Protein AF-A0A8J6L7Z5-F1 (afdb_monomer_lite)

Radius of gyration: 40.58 Å; chains: 1; bounding box: 88×50×139 Å

Structure (mmCIF, N/CA/C/O backbone):
data_AF-A0A8J6L7Z5-F1
#
_entry.id   AF-A0A8J6L7Z5-F1
#
loop_
_atom_site.group_PDB
_atom_site.id
_atom_site.type_symbol
_atom_site.label_atom_id
_atom_site.label_alt_id
_atom_site.label_comp_id
_atom_site.label_asym_id
_atom_site.label_entity_id
_atom_site.label_seq_id
_atom_site.pdbx_PDB_ins_code
_atom_site.Cartn_x
_atom_site.Cartn_y
_atom_site.Cartn_z
_atom_site.occupancy
_atom_site.B_iso_or_equiv
_atom_site.auth_seq_id
_atom_site.auth_comp_id
_atom_site.auth_asym_id
_atom_site.auth_atom_id
_atom_site.pdbx_PDB_model_num
ATOM 1 N N . MET A 1 1 ? 68.765 -6.986 -36.026 1.00 48.28 1 MET A N 1
ATOM 2 C CA . MET A 1 1 ? 68.372 -7.871 -34.904 1.00 48.28 1 MET A CA 1
ATOM 3 C C . MET A 1 1 ? 67.004 -7.428 -34.403 1.00 48.28 1 MET A C 1
ATOM 5 O O . MET A 1 1 ? 66.709 -6.251 -34.562 1.00 48.28 1 MET A O 1
ATOM 9 N N . SER A 1 2 ? 66.221 -8.367 -33.848 1.00 52.41 2 SER A N 1
ATOM 10 C CA . SER A 1 2 ? 64.792 -8.315 -33.443 1.00 52.41 2 SER A CA 1
ATOM 11 C C . SER A 1 2 ? 63.803 -8.173 -34.612 1.00 52.41 2 SER A C 1
ATOM 13 O O . SER A 1 2 ? 63.861 -7.193 -35.335 1.00 52.41 2 SER A O 1
ATOM 15 N N . GLY A 1 3 ? 62.889 -9.096 -34.910 1.00 48.47 3 GLY A N 1
ATOM 16 C CA . GLY A 1 3 ? 62.444 -10.338 -34.271 1.00 48.47 3 GLY A CA 1
ATOM 17 C C . GLY A 1 3 ? 60.972 -10.516 -34.667 1.00 48.47 3 GLY A C 1
ATOM 18 O O . GLY A 1 3 ? 60.145 -9.711 -34.252 1.00 48.47 3 GLY A O 1
ATOM 19 N N . ALA A 1 4 ? 60.679 -11.481 -35.538 1.00 51.56 4 ALA A N 1
ATOM 20 C CA . ALA A 1 4 ? 59.345 -11.780 -36.056 1.00 51.56 4 ALA A CA 1
ATOM 21 C C . ALA A 1 4 ? 58.648 -12.846 -35.187 1.00 51.56 4 ALA A C 1
ATOM 23 O O . ALA A 1 4 ? 59.316 -13.774 -34.739 1.00 51.56 4 ALA A O 1
ATOM 24 N N . ASP A 1 5 ? 57.347 -12.669 -34.914 1.00 51.84 5 ASP A N 1
ATOM 25 C CA . ASP A 1 5 ? 56.247 -13.597 -35.265 1.00 51.84 5 ASP A CA 1
ATOM 26 C C . ASP A 1 5 ? 55.050 -13.562 -34.281 1.00 51.84 5 ASP A C 1
ATOM 28 O O . ASP A 1 5 ? 55.227 -13.677 -33.066 1.00 51.84 5 ASP A O 1
ATOM 32 N N . PRO A 1 6 ? 53.805 -13.467 -34.797 1.00 65.12 6 PRO A N 1
ATOM 33 C CA . PRO A 1 6 ? 52.566 -13.736 -34.076 1.00 65.12 6 PRO A CA 1
ATOM 34 C C . PRO A 1 6 ? 52.040 -15.156 -34.379 1.00 65.12 6 PRO A C 1
ATOM 36 O O . PRO A 1 6 ? 51.672 -15.466 -35.509 1.00 65.12 6 PRO A O 1
ATOM 39 N N . SER A 1 7 ? 51.933 -16.008 -33.358 1.00 47.53 7 SER A N 1
ATOM 40 C CA . SER A 1 7 ? 51.221 -17.301 -33.403 1.00 47.53 7 SER A CA 1
ATOM 41 C C . SER A 1 7 ? 50.220 -17.334 -32.238 1.00 47.53 7 SER A C 1
ATOM 43 O O . SER A 1 7 ? 50.576 -17.131 -31.085 1.00 47.53 7 SER A O 1
ATOM 45 N N . SER A 1 8 ? 48.912 -17.239 -32.486 1.00 48.38 8 SER A N 1
ATOM 46 C CA . SER A 1 8 ? 47.988 -18.308 -32.897 1.00 48.38 8 SER A CA 1
ATOM 47 C C . SER A 1 8 ? 47.818 -19.421 -31.853 1.00 48.38 8 SER A C 1
ATOM 49 O O . SER A 1 8 ? 48.504 -20.436 -31.884 1.00 48.38 8 SER A O 1
ATOM 51 N N . ALA A 1 9 ? 46.814 -19.270 -30.991 1.00 44.72 9 ALA A N 1
ATOM 52 C CA . ALA A 1 9 ? 46.107 -20.397 -30.383 1.00 44.72 9 ALA A CA 1
ATOM 53 C C . ALA A 1 9 ? 44.650 -19.987 -30.121 1.00 44.72 9 ALA A C 1
ATOM 55 O O . ALA A 1 9 ? 44.191 -19.862 -28.990 1.00 44.72 9 ALA A O 1
ATOM 56 N N . PHE A 1 10 ? 43.934 -19.719 -31.213 1.00 51.16 10 PHE A N 1
ATOM 57 C CA . PHE A 1 10 ? 42.478 -19.728 -31.238 1.00 51.16 10 PHE A CA 1
ATOM 58 C C . PHE A 1 10 ? 42.072 -21.153 -31.628 1.00 51.16 10 PHE A C 1
ATOM 60 O O . PHE A 1 10 ? 42.037 -21.494 -32.807 1.00 51.16 10 PHE A O 1
ATOM 67 N N . ALA A 1 11 ? 41.846 -22.004 -30.631 1.00 45.09 11 ALA A N 1
ATOM 68 C CA . ALA A 1 11 ? 41.258 -23.324 -30.810 1.00 45.09 11 ALA A CA 1
ATOM 69 C C . ALA A 1 11 ? 40.048 -23.410 -29.880 1.00 45.09 11 ALA A C 1
ATOM 71 O O . ALA A 1 11 ? 40.169 -23.295 -28.661 1.00 45.09 11 ALA A O 1
ATOM 72 N N . GLY A 1 12 ? 38.868 -23.512 -30.485 1.00 45.66 12 GLY A N 1
ATOM 73 C CA . GLY A 1 12 ? 37.610 -23.632 -29.772 1.00 45.66 12 GLY A CA 1
ATOM 74 C C . GLY A 1 12 ? 37.496 -24.952 -29.017 1.00 45.66 12 GLY A C 1
ATOM 75 O O . GLY A 1 12 ? 38.035 -25.975 -29.428 1.00 45.66 12 GLY A O 1
ATOM 76 N N . SER A 1 13 ? 36.711 -24.926 -27.946 1.00 32.97 13 SER A N 1
ATOM 77 C CA . SER A 1 13 ? 36.017 -26.107 -27.451 1.00 32.97 13 SER A CA 1
ATOM 78 C C . SER A 1 13 ? 34.596 -25.683 -27.113 1.00 32.97 13 SER A C 1
ATOM 80 O O . SER A 1 13 ? 34.351 -24.923 -26.175 1.00 32.97 13 SER A O 1
ATOM 82 N N . VAL A 1 14 ? 33.673 -26.089 -27.979 1.00 47.62 14 VAL A N 1
ATOM 83 C CA . VAL A 1 14 ? 32.234 -25.915 -27.825 1.00 47.62 14 VAL A CA 1
ATOM 84 C C . VAL A 1 14 ? 31.679 -27.305 -27.583 1.00 47.62 14 VAL A C 1
ATOM 86 O O . VAL A 1 14 ? 31.285 -27.948 -28.541 1.00 47.62 14 VAL A O 1
ATOM 89 N N . GLU A 1 15 ? 31.629 -27.774 -26.338 1.00 47.28 15 GLU A N 1
ATOM 90 C CA . GLU A 1 15 ? 30.785 -28.920 -25.981 1.00 47.28 15 GLU A CA 1
ATOM 91 C C . GLU A 1 15 ? 30.086 -28.690 -24.638 1.00 47.28 15 GLU A C 1
ATOM 93 O O . GLU A 1 15 ? 30.643 -28.811 -23.553 1.00 47.28 15 GLU A O 1
ATOM 98 N N . ASN A 1 16 ? 28.831 -28.263 -24.759 1.00 49.31 16 ASN A N 1
ATOM 99 C CA . ASN A 1 16 ? 27.664 -28.794 -24.058 1.00 49.31 16 ASN A CA 1
ATOM 100 C C . ASN A 1 16 ? 27.947 -29.771 -22.896 1.00 49.31 16 ASN A C 1
ATOM 102 O O . ASN A 1 16 ? 27.908 -30.984 -23.068 1.00 49.31 16 ASN A O 1
ATOM 106 N N . GLY A 1 17 ? 28.080 -29.225 -21.688 1.00 45.09 17 GLY A N 1
ATOM 107 C CA . GLY A 1 17 ? 27.948 -29.949 -20.422 1.00 45.09 17 GLY A CA 1
ATOM 108 C C . GLY A 1 17 ? 26.699 -29.498 -19.669 1.00 45.09 17 GLY A C 1
ATOM 109 O O . GLY A 1 17 ? 26.775 -28.832 -18.643 1.00 45.09 17 GLY A O 1
ATOM 110 N N . THR A 1 18 ? 25.520 -29.802 -20.208 1.00 52.56 18 THR A N 1
ATOM 111 C CA . THR A 1 18 ? 24.264 -29.766 -19.455 1.00 52.56 18 THR A CA 1
ATOM 112 C C . THR A 1 18 ? 24.227 -30.959 -18.507 1.00 52.56 18 THR A C 1
ATOM 114 O O . THR A 1 18 ? 23.989 -32.060 -18.988 1.00 52.56 18 THR A O 1
ATOM 117 N N . PHE A 1 19 ? 24.404 -30.761 -17.201 1.00 51.56 19 PHE A N 1
ATOM 118 C CA . PHE A 1 19 ? 23.592 -31.405 -16.157 1.00 51.56 19 PHE A CA 1
ATOM 119 C C . PHE A 1 19 ? 24.074 -30.996 -14.757 1.00 51.56 19 PHE A C 1
ATOM 121 O O . PHE A 1 19 ? 25.227 -31.197 -14.409 1.00 51.56 19 PHE A O 1
ATOM 128 N N . LEU A 1 20 ? 23.128 -30.491 -13.959 1.00 50.97 20 LEU A N 1
ATOM 129 C CA . LEU A 1 20 ? 23.100 -30.566 -12.495 1.00 50.97 20 LEU A CA 1
ATOM 130 C C . LEU A 1 20 ? 24.305 -30.001 -11.726 1.00 50.97 20 LEU A C 1
ATOM 132 O O . LEU A 1 20 ? 25.095 -30.757 -11.175 1.00 50.97 20 LEU A O 1
ATOM 136 N N . GLU A 1 21 ? 24.320 -28.689 -11.489 1.00 47.41 21 GLU A N 1
ATOM 137 C CA . GLU A 1 21 ? 24.866 -28.216 -10.217 1.00 47.41 21 GLU A CA 1
ATOM 138 C C . GLU A 1 21 ? 24.035 -27.058 -9.668 1.00 47.41 21 GLU A C 1
ATOM 140 O O . GLU A 1 21 ? 23.678 -26.103 -10.362 1.00 47.41 21 GLU A O 1
ATOM 145 N N . LEU A 1 22 ? 23.588 -27.257 -8.434 1.00 50.41 22 LEU A N 1
ATOM 146 C CA . LEU A 1 22 ? 22.565 -26.490 -7.751 1.00 50.41 22 LEU A CA 1
ATOM 147 C C . LEU A 1 22 ? 22.986 -25.032 -7.589 1.00 50.41 22 LEU A C 1
ATOM 149 O O . LEU A 1 22 ? 24.073 -24.751 -7.112 1.00 50.41 22 LEU A O 1
ATOM 153 N N . PHE A 1 23 ? 22.084 -24.108 -7.916 1.00 45.81 23 PHE A N 1
ATOM 154 C CA . PHE A 1 23 ? 22.237 -22.681 -7.654 1.00 45.81 23 PHE A CA 1
ATOM 155 C C . PHE A 1 23 ? 22.546 -22.393 -6.170 1.00 45.81 23 PHE A C 1
ATOM 157 O O . PHE A 1 23 ? 21.626 -22.500 -5.352 1.00 45.81 23 PHE A O 1
ATOM 164 N N . PRO A 1 24 ? 23.728 -21.858 -5.804 1.00 42.84 24 PRO A N 1
ATOM 165 C CA . PRO A 1 24 ? 23.834 -20.998 -4.645 1.00 42.84 24 PRO A CA 1
ATOM 166 C C . PRO A 1 24 ? 23.591 -19.581 -5.163 1.00 42.84 24 PRO A C 1
ATOM 168 O O . PRO A 1 24 ? 24.492 -18.911 -5.668 1.00 42.84 24 PRO A O 1
ATOM 171 N N . THR A 1 25 ? 22.346 -19.108 -5.097 1.00 44.16 25 THR A N 1
ATOM 172 C CA . THR A 1 25 ? 22.090 -17.677 -5.319 1.00 44.16 25 THR A CA 1
ATOM 173 C C . THR A 1 25 ? 22.511 -16.932 -4.055 1.00 44.16 25 THR A C 1
ATOM 175 O O . THR A 1 25 ? 21.675 -16.457 -3.291 1.00 44.16 25 THR A O 1
ATOM 178 N N . SER A 1 26 ? 23.818 -16.884 -3.805 1.00 45.50 26 SER A N 1
ATOM 179 C CA . SER A 1 26 ? 24.403 -16.023 -2.791 1.00 45.50 26 SER A CA 1
ATOM 180 C C . SER A 1 26 ? 24.260 -14.588 -3.276 1.00 45.50 26 SER A C 1
ATOM 182 O O . SER A 1 26 ? 24.787 -14.200 -4.321 1.00 45.50 26 SER A O 1
ATOM 184 N N . LEU A 1 27 ? 23.484 -13.821 -2.516 1.00 47.09 27 LEU A N 1
ATOM 185 C CA . LEU A 1 27 ? 23.453 -12.368 -2.539 1.00 47.09 27 LEU A CA 1
ATOM 186 C C . LEU A 1 27 ? 24.898 -11.844 -2.498 1.00 47.09 27 LEU A C 1
ATOM 188 O O . LEU A 1 27 ? 25.524 -11.800 -1.444 1.00 47.09 27 LEU A O 1
ATOM 192 N N . SER A 1 28 ? 25.430 -11.448 -3.650 1.00 39.88 28 SER A N 1
ATOM 193 C CA . SER A 1 28 ? 26.693 -10.723 -3.725 1.00 39.88 28 SER A CA 1
ATOM 194 C C . SER A 1 28 ? 26.400 -9.247 -3.461 1.00 39.88 28 SER A C 1
ATOM 196 O O . SER A 1 28 ? 26.175 -8.458 -4.378 1.00 39.88 28 SER A O 1
ATOM 198 N N . THR A 1 29 ? 26.311 -8.883 -2.181 1.00 47.50 29 THR A N 1
ATOM 199 C CA . THR A 1 29 ? 26.506 -7.499 -1.744 1.00 47.50 29 THR A CA 1
ATOM 200 C C . THR A 1 29 ? 28.006 -7.311 -1.566 1.00 47.50 29 THR A C 1
ATOM 202 O O . THR A 1 29 ? 28.527 -7.439 -0.460 1.00 47.50 29 THR A O 1
ATOM 205 N N . SER A 1 30 ? 28.727 -7.055 -2.659 1.00 45.56 30 SER A N 1
ATOM 206 C CA . SER A 1 30 ? 30.092 -6.538 -2.566 1.00 45.56 30 SER A CA 1
ATOM 207 C C . SER A 1 30 ? 30.003 -5.091 -2.080 1.00 45.56 30 SER A C 1
ATOM 209 O O . SER A 1 30 ? 29.948 -4.143 -2.864 1.00 45.56 30 SER A O 1
ATOM 211 N N . VAL A 1 31 ? 29.873 -4.944 -0.767 1.00 55.69 31 VAL A N 1
ATOM 212 C CA . VAL A 1 31 ? 30.066 -3.685 -0.067 1.00 55.69 31 VAL A CA 1
ATOM 213 C C . VAL A 1 31 ? 31.561 -3.561 0.178 1.00 55.69 31 VAL A C 1
ATOM 215 O O . VAL A 1 31 ? 32.156 -4.364 0.892 1.00 55.69 31 VAL A O 1
ATOM 218 N N . ASP A 1 32 ? 32.155 -2.568 -0.470 1.00 48.53 32 ASP A N 1
ATOM 219 C CA . ASP A 1 32 ? 33.498 -2.090 -0.182 1.00 48.53 32 ASP A CA 1
ATOM 220 C C . ASP A 1 32 ? 33.598 -1.730 1.324 1.00 48.53 32 ASP A C 1
ATOM 222 O O . ASP A 1 32 ? 32.754 -0.970 1.829 1.00 48.53 32 ASP A O 1
ATOM 226 N N . PRO A 1 33 ? 34.567 -2.289 2.080 1.00 54.38 33 PRO A N 1
ATOM 227 C CA . PRO A 1 33 ? 34.645 -2.147 3.537 1.00 54.38 33 PRO A CA 1
ATOM 228 C C . PRO A 1 33 ? 34.957 -0.722 4.022 1.00 54.38 33 PRO A C 1
ATOM 230 O O . PRO A 1 33 ? 34.909 -0.474 5.226 1.00 54.38 33 PRO A O 1
ATOM 233 N N . SER A 1 34 ? 35.168 0.246 3.123 1.00 53.12 34 SER A N 1
ATOM 234 C CA . SER A 1 34 ? 35.225 1.672 3.477 1.00 53.12 34 SER A CA 1
ATOM 235 C C . SER A 1 34 ? 33.883 2.224 4.001 1.00 53.12 34 SER A C 1
ATOM 237 O O . SER A 1 34 ? 33.856 3.253 4.675 1.00 53.12 34 SER A O 1
ATOM 239 N N . SER A 1 35 ? 32.767 1.516 3.769 1.00 55.50 35 SER A N 1
ATOM 240 C CA . SER A 1 35 ? 31.414 1.910 4.206 1.00 55.50 35 SER A CA 1
ATOM 241 C C . SER A 1 35 ? 30.905 1.216 5.485 1.00 55.50 35 SER A C 1
ATOM 243 O O . SER A 1 35 ? 29.827 1.554 5.981 1.00 55.50 35 SER A O 1
ATOM 245 N N . GLY A 1 36 ? 31.689 0.296 6.066 1.00 59.25 36 GLY A N 1
ATOM 246 C CA . GLY A 1 36 ? 31.301 -0.484 7.253 1.00 59.25 36 GLY A CA 1
ATOM 247 C C . GLY A 1 36 ? 31.143 0.345 8.536 1.00 59.25 36 GLY A C 1
ATOM 248 O O . GLY A 1 36 ? 30.345 0.013 9.413 1.00 59.25 36 GLY A O 1
ATOM 249 N N . HIS A 1 37 ? 31.848 1.475 8.641 1.00 62.41 37 HIS A N 1
ATOM 250 C CA . HIS A 1 37 ? 31.720 2.366 9.796 1.00 62.41 37 HIS A CA 1
ATOM 251 C C . HIS A 1 37 ? 30.356 3.064 9.853 1.00 62.41 37 HIS A C 1
ATOM 253 O O . HIS A 1 37 ? 29.775 3.178 10.930 1.00 62.41 37 HIS A O 1
ATOM 259 N N . LEU A 1 38 ? 29.802 3.475 8.709 1.00 70.12 38 LEU A N 1
ATOM 260 C CA . LEU A 1 38 ? 28.503 4.155 8.665 1.00 70.12 38 LEU A CA 1
ATOM 261 C C . LEU A 1 38 ? 27.338 3.184 8.896 1.00 70.12 38 LEU A C 1
ATOM 263 O O . LEU A 1 38 ? 26.359 3.550 9.546 1.00 70.12 38 LEU A O 1
ATOM 267 N N . SER A 1 39 ? 27.454 1.934 8.434 1.00 74.19 39 SER A N 1
ATOM 268 C CA . SER A 1 39 ? 26.462 0.897 8.741 1.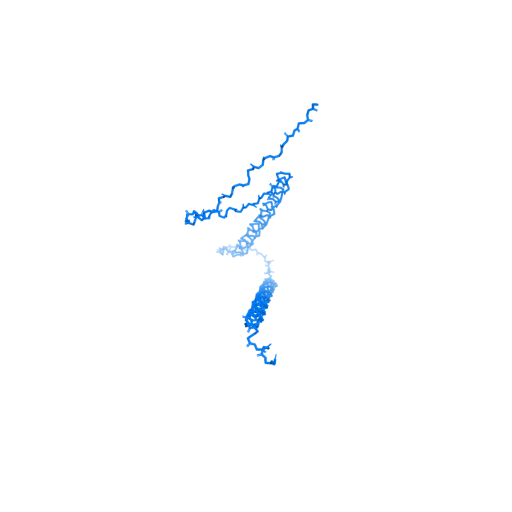00 74.19 39 SER A CA 1
ATOM 269 C C . SER A 1 39 ? 26.427 0.566 10.230 1.00 74.19 39 SER A C 1
ATOM 271 O O . SER A 1 39 ? 25.344 0.425 10.790 1.00 74.19 39 SER A O 1
ATOM 273 N N . ASN A 1 40 ? 27.585 0.518 10.893 1.00 82.88 40 ASN A N 1
ATOM 274 C CA . ASN A 1 40 ? 27.647 0.285 12.335 1.00 82.88 40 ASN A CA 1
ATOM 275 C C . ASN A 1 40 ? 26.985 1.429 13.111 1.00 82.88 40 ASN A C 1
ATOM 277 O O . ASN A 1 40 ? 26.188 1.173 14.008 1.00 82.88 40 ASN A O 1
ATOM 281 N N . VAL A 1 41 ? 27.226 2.685 12.718 1.00 90.62 41 VAL A N 1
ATOM 282 C CA . VAL A 1 41 ? 26.551 3.851 13.316 1.00 90.62 41 VAL A CA 1
ATOM 283 C C . VAL A 1 41 ? 25.034 3.759 13.152 1.00 90.62 41 VAL A C 1
ATOM 285 O O . VAL A 1 41 ? 24.310 3.954 14.124 1.00 90.62 41 VAL A O 1
ATOM 288 N N . TYR A 1 42 ? 24.537 3.407 11.962 1.00 91.81 42 TYR A N 1
ATOM 289 C CA . TYR A 1 42 ? 23.096 3.249 11.748 1.00 91.81 42 TYR A CA 1
ATOM 290 C C . TYR A 1 42 ? 22.501 2.136 12.620 1.00 91.81 42 TYR A C 1
ATOM 292 O O . TYR A 1 42 ? 21.426 2.310 13.189 1.00 91.81 42 TYR A O 1
ATOM 300 N N . ILE A 1 43 ? 23.223 1.024 12.787 1.00 91.38 43 ILE A N 1
ATOM 301 C CA . ILE A 1 43 ? 22.818 -0.063 13.681 1.00 91.38 43 ILE A CA 1
ATOM 302 C C . ILE A 1 43 ? 22.739 0.441 15.129 1.00 91.38 43 ILE A C 1
ATOM 304 O O . ILE A 1 43 ? 21.697 0.272 15.756 1.00 91.38 43 ILE A O 1
ATOM 308 N N . TYR A 1 44 ? 23.756 1.138 15.645 1.00 95.31 44 TYR A N 1
ATOM 309 C CA . TYR A 1 44 ? 23.721 1.681 17.010 1.00 95.31 44 TYR A CA 1
ATOM 310 C C . TYR A 1 44 ? 22.595 2.693 17.222 1.00 95.31 44 TYR A C 1
ATOM 312 O O . TYR A 1 44 ? 21.896 2.616 18.228 1.00 95.31 44 TYR A O 1
ATOM 320 N N . VAL A 1 45 ? 22.377 3.603 16.269 1.00 95.00 45 VAL A N 1
ATOM 321 C CA . VAL A 1 45 ? 21.278 4.577 16.334 1.00 95.00 45 VAL A CA 1
ATOM 322 C C . VAL A 1 45 ? 19.928 3.862 16.303 1.00 95.00 45 VAL A C 1
ATOM 324 O O . VAL A 1 45 ? 19.048 4.195 17.090 1.00 95.00 45 VAL A O 1
ATOM 327 N N . SER A 1 46 ? 19.768 2.844 15.453 1.00 94.75 46 SER A N 1
ATOM 328 C CA . SER A 1 46 ? 18.529 2.062 15.388 1.00 94.75 46 SER A CA 1
ATOM 329 C C . SER A 1 46 ? 18.250 1.307 16.691 1.00 94.75 46 SER A C 1
ATOM 331 O O . SER A 1 46 ? 17.128 1.352 17.191 1.00 94.75 46 SER A O 1
ATOM 333 N N . ILE A 1 47 ? 19.277 0.696 17.292 1.00 96.62 47 ILE A N 1
ATOM 334 C CA . ILE A 1 47 ? 19.174 0.016 18.586 1.00 96.62 47 ILE A CA 1
ATOM 335 C C . ILE A 1 47 ? 18.822 1.033 19.670 1.00 96.62 47 ILE A C 1
ATOM 337 O O . ILE A 1 47 ? 17.865 0.821 20.406 1.00 96.62 47 ILE A O 1
ATOM 341 N N . PHE A 1 48 ? 19.532 2.159 19.736 1.00 97.44 48 PHE A N 1
ATOM 342 C CA . PHE A 1 48 ? 19.284 3.205 20.724 1.00 97.44 48 PHE A CA 1
ATOM 343 C C . PHE A 1 48 ? 17.855 3.752 20.640 1.00 97.44 48 PHE A C 1
ATOM 345 O O . PHE A 1 48 ? 17.172 3.822 21.655 1.00 97.44 48 PHE A O 1
ATOM 352 N N . LEU A 1 49 ? 17.372 4.069 19.435 1.00 96.00 49 LEU A N 1
ATOM 353 C CA . LEU A 1 49 ? 15.998 4.529 19.218 1.00 96.00 49 LEU A CA 1
ATOM 354 C C . LEU A 1 49 ? 14.971 3.466 19.623 1.00 96.00 49 LEU A C 1
ATOM 356 O O . LEU A 1 49 ? 13.978 3.795 20.265 1.00 96.00 49 LEU A O 1
ATOM 360 N N . SER A 1 50 ? 15.218 2.193 19.294 1.00 97.19 50 SER A N 1
ATOM 361 C CA . SER A 1 50 ? 14.325 1.096 19.685 1.00 97.19 50 SER A CA 1
ATOM 362 C C . SER A 1 50 ? 14.291 0.874 21.199 1.00 97.19 50 SER A C 1
ATOM 364 O O . SER A 1 50 ? 13.218 0.685 21.765 1.00 97.19 50 SER A O 1
ATOM 366 N N . LEU A 1 51 ? 15.445 0.965 21.869 1.00 97.19 51 LEU A N 1
ATOM 367 C CA . LEU A 1 51 ? 15.552 0.868 23.322 1.00 97.19 51 LEU A CA 1
ATOM 368 C C . LEU A 1 51 ? 14.859 2.049 23.994 1.00 97.19 51 LEU A C 1
ATOM 370 O O . LEU A 1 51 ? 14.140 1.854 24.966 1.00 97.19 51 LEU A O 1
ATOM 374 N N . LEU A 1 52 ? 15.039 3.258 23.460 1.00 97.06 52 LEU A N 1
ATOM 375 C CA . LEU A 1 52 ? 14.382 4.455 23.965 1.00 97.06 52 LEU A CA 1
ATOM 376 C C . LEU A 1 52 ? 12.858 4.333 23.855 1.00 97.06 52 LEU A C 1
ATOM 378 O O . LEU A 1 52 ? 12.162 4.558 24.839 1.00 97.06 52 LEU A O 1
ATOM 382 N N . ALA A 1 53 ? 12.344 3.911 22.697 1.00 96.50 53 ALA A N 1
ATOM 383 C CA . ALA A 1 53 ? 10.916 3.668 22.509 1.00 96.50 53 ALA A CA 1
ATOM 384 C C . ALA A 1 53 ? 10.386 2.587 23.468 1.00 96.50 53 ALA A C 1
ATOM 386 O O . ALA A 1 53 ? 9.338 2.768 24.083 1.00 96.50 53 ALA A O 1
ATOM 387 N N . PHE A 1 54 ? 11.129 1.493 23.653 1.00 97.00 54 PHE A N 1
ATOM 388 C CA . PHE A 1 54 ? 10.759 0.427 24.584 1.00 97.00 54 PHE A CA 1
ATOM 389 C C . PHE A 1 54 ? 10.749 0.898 26.046 1.00 97.00 54 PHE A C 1
ATOM 391 O O . PHE A 1 54 ? 9.832 0.564 26.791 1.00 97.00 54 PHE A O 1
ATOM 398 N N . LEU A 1 55 ? 11.727 1.709 26.457 1.00 96.06 55 LEU A N 1
ATOM 399 C CA . LEU A 1 55 ? 11.768 2.306 27.793 1.00 96.06 55 LEU A CA 1
ATOM 400 C C . LEU A 1 55 ? 10.595 3.259 28.027 1.00 96.06 55 LEU A C 1
ATOM 402 O O . LEU A 1 55 ? 9.992 3.214 29.095 1.00 96.06 55 LEU A O 1
ATOM 406 N N . LEU A 1 56 ? 10.252 4.089 27.038 1.00 95.88 56 LEU A N 1
ATOM 407 C CA . LEU A 1 56 ? 9.087 4.971 27.114 1.00 95.88 56 LEU A CA 1
ATOM 408 C C . LEU A 1 56 ? 7.788 4.166 27.228 1.00 95.88 56 LEU A C 1
ATOM 410 O O . LEU A 1 56 ? 6.959 4.479 28.075 1.00 95.88 56 LEU A O 1
ATOM 414 N N . LEU A 1 57 ? 7.639 3.089 26.453 1.00 95.94 57 LEU A N 1
ATOM 415 C CA . LEU A 1 57 ? 6.480 2.201 26.542 1.00 95.94 57 LEU A CA 1
ATOM 416 C C . LEU A 1 57 ? 6.378 1.535 27.921 1.00 95.94 57 LEU A C 1
ATOM 418 O O . LEU A 1 57 ? 5.313 1.544 28.535 1.00 95.94 57 LEU A O 1
ATOM 422 N N . LEU A 1 58 ? 7.486 0.999 28.443 1.00 95.44 58 LEU A N 1
ATOM 423 C CA . LEU A 1 58 ? 7.526 0.439 29.796 1.00 95.44 58 LEU A CA 1
ATOM 424 C C . LEU A 1 58 ? 7.176 1.483 30.859 1.00 95.44 58 LEU A C 1
ATOM 426 O O . LEU A 1 58 ? 6.479 1.158 31.818 1.00 95.44 58 LEU A O 1
ATOM 430 N N . LEU A 1 59 ? 7.638 2.724 30.690 1.00 94.94 59 LEU A N 1
ATOM 431 C CA . LEU A 1 59 ? 7.321 3.825 31.590 1.00 94.94 59 LEU A CA 1
ATOM 432 C C . LEU A 1 59 ? 5.826 4.159 31.552 1.00 94.94 59 LEU A C 1
ATOM 434 O O . LEU A 1 59 ? 5.219 4.279 32.611 1.00 94.94 59 LEU A O 1
ATOM 438 N N . ILE A 1 60 ? 5.219 4.242 30.366 1.00 93.69 60 ILE A N 1
ATOM 439 C CA . ILE A 1 60 ? 3.775 4.472 30.208 1.00 93.69 60 ILE A CA 1
ATOM 440 C C . ILE A 1 60 ? 2.983 3.349 30.881 1.00 93.69 60 ILE A C 1
ATOM 442 O O . ILE A 1 60 ? 2.109 3.633 31.692 1.00 93.69 60 ILE A O 1
ATOM 446 N N . ILE A 1 61 ? 3.332 2.083 30.637 1.00 93.31 61 ILE A N 1
ATOM 447 C CA . ILE A 1 61 ? 2.669 0.933 31.272 1.00 93.31 61 ILE A CA 1
ATOM 448 C C . ILE A 1 61 ? 2.840 0.980 32.797 1.00 93.31 61 ILE A C 1
ATOM 450 O O . ILE A 1 61 ? 1.893 0.723 33.538 1.00 93.31 61 ILE A O 1
ATOM 454 N N . ALA A 1 62 ? 4.028 1.321 33.302 1.00 93.69 62 ALA A N 1
ATOM 455 C CA . ALA A 1 62 ? 4.263 1.461 34.736 1.00 93.69 62 ALA A CA 1
ATOM 456 C C . ALA A 1 62 ? 3.417 2.589 35.344 1.00 93.69 62 ALA A C 1
ATOM 458 O O . ALA A 1 62 ? 2.830 2.394 36.406 1.00 93.69 62 ALA A O 1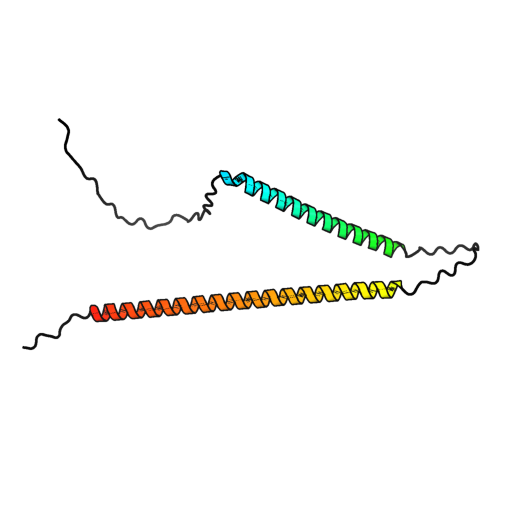
ATOM 459 N N . LEU A 1 63 ? 3.299 3.728 34.655 1.00 90.62 63 LEU A N 1
ATOM 460 C CA . LEU A 1 63 ? 2.441 4.841 35.058 1.00 90.62 63 LEU A CA 1
ATOM 461 C C . LEU A 1 63 ? 0.959 4.468 34.995 1.00 90.62 63 LEU A C 1
ATOM 463 O O . LEU A 1 63 ? 0.238 4.791 35.926 1.00 90.62 63 LEU A O 1
ATOM 467 N N . GLN A 1 64 ? 0.501 3.746 33.971 1.00 86.62 64 GLN A N 1
ATOM 468 C CA . GLN A 1 64 ? -0.872 3.237 33.881 1.00 86.62 64 GLN A CA 1
ATOM 469 C C . GLN A 1 64 ? -1.181 2.270 35.023 1.00 86.62 64 GLN A C 1
ATOM 471 O O . GLN A 1 64 ? -2.214 2.386 35.674 1.00 86.62 64 GLN A O 1
ATOM 476 N N . ARG A 1 65 ? -0.266 1.343 35.327 1.00 89.19 65 ARG A N 1
ATOM 477 C CA . ARG A 1 65 ? -0.421 0.427 36.463 1.00 89.19 65 ARG A CA 1
ATOM 478 C C . ARG A 1 65 ? -0.384 1.167 37.794 1.00 89.19 65 ARG A C 1
ATOM 480 O O . ARG A 1 65 ? -1.141 0.810 38.687 1.00 89.19 65 ARG A O 1
ATOM 487 N N . LEU A 1 66 ? 0.450 2.195 37.926 1.00 82.06 66 LEU A N 1
ATOM 488 C CA . LEU A 1 66 ? 0.516 3.023 39.126 1.00 82.06 66 LEU A CA 1
ATOM 489 C C . LEU A 1 66 ? -0.749 3.875 39.295 1.00 82.06 66 LEU A C 1
ATOM 491 O O . LEU A 1 66 ? -1.318 3.872 40.381 1.00 82.06 66 LEU A O 1
ATOM 495 N N . LYS A 1 67 ? -1.230 4.527 38.227 1.00 79.19 67 LYS A N 1
ATOM 496 C CA . LYS A 1 67 ? -2.519 5.238 38.185 1.00 79.19 67 LYS A CA 1
ATOM 497 C C . LYS A 1 67 ? -3.648 4.287 38.568 1.00 79.19 67 LYS A C 1
ATOM 499 O O . LYS A 1 67 ? -4.412 4.603 39.464 1.00 79.19 67 LYS A O 1
ATOM 504 N N . ASN A 1 68 ? -3.684 3.088 37.988 1.00 73.25 68 ASN A N 1
ATOM 505 C CA . ASN A 1 68 ? -4.680 2.070 38.311 1.00 73.25 68 ASN A CA 1
ATOM 506 C C . ASN A 1 68 ? -4.628 1.643 39.790 1.00 73.25 68 ASN A C 1
ATOM 508 O O . ASN A 1 68 ? -5.667 1.522 40.432 1.00 73.25 68 ASN A O 1
ATOM 512 N N . ILE A 1 69 ? -3.433 1.458 40.360 1.00 75.12 69 ILE A N 1
ATOM 513 C CA . ILE A 1 69 ? -3.276 1.141 41.786 1.00 75.12 69 ILE A CA 1
ATOM 514 C C . ILE A 1 69 ? -3.752 2.308 42.658 1.00 75.12 69 ILE A C 1
ATOM 516 O O . ILE A 1 69 ? -4.446 2.059 43.635 1.00 75.12 69 ILE A O 1
ATOM 520 N N . ILE A 1 70 ? -3.441 3.560 42.312 1.00 70.25 70 ILE A N 1
ATOM 521 C CA . ILE A 1 70 ? -3.880 4.735 43.081 1.00 70.25 70 ILE A CA 1
ATOM 522 C C . ILE A 1 70 ? -5.405 4.897 42.994 1.00 70.25 70 ILE A C 1
ATOM 524 O O . ILE A 1 70 ? -6.057 4.992 44.034 1.00 70.25 70 ILE A O 1
ATOM 528 N N . SER A 1 71 ? -5.981 4.829 41.791 1.00 64.81 71 SER A N 1
ATOM 529 C CA . SER A 1 71 ? -7.432 4.894 41.572 1.00 64.81 71 SER A CA 1
ATOM 530 C C . SER A 1 71 ? -8.168 3.772 42.307 1.00 64.81 71 SER A C 1
ATOM 532 O O . SER A 1 71 ? -9.150 4.032 43.000 1.00 64.81 71 SER A O 1
ATOM 534 N N . SER A 1 72 ? -7.647 2.542 42.250 1.00 54.94 72 SER A N 1
ATOM 535 C CA . SER A 1 72 ? -8.227 1.384 42.946 1.00 54.94 72 SER A CA 1
ATOM 536 C C . SER A 1 72 ? -7.997 1.415 44.460 1.00 54.94 72 SER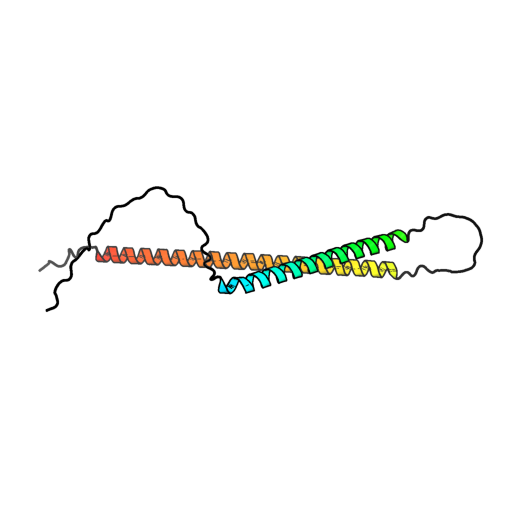 A C 1
ATOM 538 O O . SER A 1 72 ? -8.807 0.896 45.216 1.00 54.94 72 SER A O 1
ATOM 540 N N . SER A 1 73 ? -6.915 2.036 44.939 1.00 55.72 73 SER A N 1
ATOM 541 C CA . SER A 1 73 ? -6.647 2.189 46.377 1.00 55.72 73 SER A CA 1
ATOM 542 C C . SER A 1 73 ? -7.525 3.244 47.058 1.00 55.72 73 SER A C 1
ATOM 544 O O . SER A 1 73 ? -7.518 3.332 48.284 1.00 55.72 73 SER A O 1
ATOM 546 N N . SER A 1 74 ? -8.309 4.017 46.293 1.00 52.28 74 SER A N 1
ATOM 547 C CA . SER A 1 74 ? -9.297 4.953 46.845 1.00 52.28 74 SER A CA 1
ATOM 548 C C . SER A 1 74 ? -10.565 4.269 47.381 1.00 52.28 74 SER A C 1
ATOM 550 O O . SER A 1 74 ? -11.350 4.911 48.081 1.00 52.28 74 SER A O 1
ATOM 552 N N . SER A 1 75 ? -10.750 2.960 47.149 1.00 46.41 75 SER A N 1
ATOM 553 C CA . SER A 1 75 ? -11.776 2.179 47.845 1.00 46.41 75 SER A CA 1
A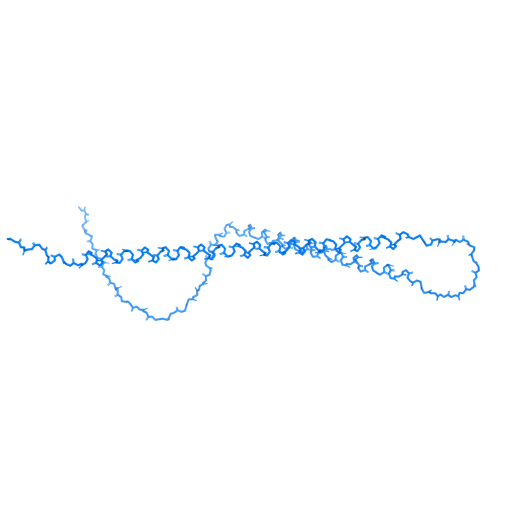TOM 554 C C . SER A 1 75 ? -11.299 1.842 49.263 1.00 46.41 75 SER A C 1
ATOM 556 O O . SER A 1 75 ? -10.704 0.793 49.519 1.00 46.41 75 SER A O 1
ATOM 558 N N . TYR A 1 76 ? -11.529 2.790 50.169 1.00 42.16 76 TYR A N 1
ATOM 559 C CA . TYR A 1 76 ? -11.406 2.663 51.620 1.00 42.16 76 TYR A CA 1
ATOM 560 C C . TYR A 1 76 ? -11.897 1.289 52.121 1.00 42.16 76 TYR A C 1
ATOM 562 O O . TYR A 1 76 ? -13.035 0.919 51.824 1.00 42.16 76 TYR A O 1
ATOM 570 N N . PRO A 1 77 ? -11.125 0.546 52.936 1.00 45.81 77 PRO A N 1
ATOM 571 C CA . PRO A 1 77 ? -11.723 -0.454 53.800 1.00 45.81 77 PRO A CA 1
ATOM 572 C C . PRO A 1 77 ? -12.482 0.284 54.906 1.00 45.81 77 PRO A C 1
ATOM 574 O O . PRO A 1 77 ? -11.910 0.956 55.764 1.00 45.81 77 PRO A O 1
ATOM 577 N N . GLU A 1 78 ? -13.798 0.177 54.836 1.00 40.09 78 GLU A N 1
ATOM 578 C CA . GLU A 1 78 ? -14.748 0.556 55.868 1.00 40.09 78 GLU A CA 1
ATOM 579 C C . GLU A 1 78 ? -14.431 -0.228 57.158 1.00 40.09 78 GLU A C 1
ATOM 581 O O . GLU A 1 78 ? -14.577 -1.449 57.215 1.00 40.09 78 GLU A O 1
ATOM 586 N N . TYR A 1 79 ? -13.959 0.463 58.200 1.00 35.62 79 TYR A N 1
ATOM 587 C CA . TYR A 1 79 ? -13.985 -0.044 59.572 1.00 35.62 79 TYR A CA 1
ATOM 588 C C . TYR A 1 79 ? -14.770 0.967 60.414 1.00 35.62 79 TYR A C 1
ATOM 590 O O . TYR A 1 79 ? -14.279 2.077 60.638 1.00 35.62 79 TYR A O 1
ATOM 598 N N . PRO A 1 80 ? -16.000 0.643 60.850 1.00 50.28 80 PRO A N 1
ATOM 599 C CA . PRO A 1 80 ? -16.789 1.541 61.667 1.00 50.28 80 PRO A CA 1
ATOM 600 C C . PRO A 1 80 ? -16.283 1.414 63.101 1.00 50.28 80 PRO A C 1
ATOM 602 O O . PRO A 1 80 ? -16.467 0.388 63.752 1.00 50.28 80 PRO A O 1
ATOM 605 N N . SER A 1 81 ? -15.627 2.451 63.606 1.00 45.19 81 SER A N 1
ATOM 606 C CA . SER A 1 81 ? -15.466 2.599 65.047 1.00 45.19 81 SER A CA 1
ATOM 607 C C . SER A 1 81 ? -15.766 4.038 65.422 1.00 45.19 81 SER A C 1
ATOM 609 O O . SER A 1 81 ? -14.977 4.944 65.166 1.00 45.19 81 SER A O 1
ATOM 611 N N . ASP A 1 82 ? -16.954 4.203 65.998 1.00 51.34 82 ASP A N 1
ATOM 612 C CA . ASP A 1 82 ? -17.432 5.365 66.738 1.00 51.34 82 ASP A CA 1
ATOM 613 C C . ASP A 1 82 ? -16.310 6.065 67.516 1.00 51.34 82 ASP A C 1
ATOM 615 O O . ASP A 1 82 ? -15.806 5.535 68.505 1.00 51.34 82 ASP A O 1
ATOM 619 N N . ALA A 1 83 ? -15.956 7.280 67.106 1.00 49.91 83 ALA A N 1
ATOM 620 C CA . ALA A 1 83 ? -15.501 8.343 68.000 1.00 49.91 83 ALA A CA 1
ATOM 621 C C . ALA A 1 83 ? -15.480 9.654 67.211 1.00 49.91 83 ALA A C 1
ATOM 623 O O . ALA A 1 83 ? -14.765 9.791 66.222 1.00 49.91 83 ALA A O 1
ATOM 624 N N . GLY A 1 84 ? -16.326 10.593 67.634 1.00 58.91 84 GLY A N 1
ATOM 625 C CA . GLY A 1 84 ? -16.698 11.772 66.867 1.00 58.91 84 GLY A CA 1
ATOM 626 C C . GLY A 1 84 ? -15.535 12.628 66.369 1.00 58.91 84 GLY A C 1
ATOM 627 O O . GLY A 1 84 ? -14.585 12.920 67.089 1.00 58.91 84 GLY A O 1
ATOM 628 N N . SER A 1 85 ? -15.681 13.114 65.141 1.00 44.59 85 SER A N 1
ATOM 629 C CA . SER A 1 85 ? -14.969 14.290 64.667 1.00 44.59 85 SER A CA 1
ATOM 630 C C . SER A 1 85 ? -15.839 15.027 63.656 1.00 44.59 85 SER A C 1
ATOM 632 O O . SER A 1 85 ? -16.287 14.496 62.645 1.00 44.59 85 SER A O 1
ATOM 634 N N . SER A 1 86 ? -16.120 16.260 64.039 1.00 53.16 86 SER A N 1
ATOM 635 C CA . SER A 1 86 ? -16.804 17.341 63.352 1.00 53.16 86 SER A CA 1
ATOM 636 C C . SER A 1 86 ? -16.498 17.484 61.858 1.00 53.16 86 SER A C 1
ATOM 638 O O . SER A 1 86 ? -15.355 17.680 61.463 1.00 53.16 86 SER A O 1
ATOM 640 N N . PHE A 1 87 ? -17.580 17.565 61.082 1.00 48.03 87 PHE A N 1
ATOM 641 C CA . PHE A 1 87 ? -17.796 18.580 60.048 1.00 48.03 87 PHE A CA 1
ATOM 642 C C . PHE A 1 87 ? -16.660 18.778 59.028 1.00 48.03 87 PHE A C 1
ATOM 644 O O . PHE A 1 87 ? -16.074 19.852 58.940 1.00 48.03 87 PHE A O 1
ATOM 651 N N . THR A 1 88 ? -16.439 17.801 58.155 1.00 43.88 88 THR A N 1
ATOM 652 C CA . THR A 1 88 ? -16.095 18.120 56.765 1.00 43.88 88 THR A CA 1
ATOM 653 C C . THR A 1 88 ? -17.054 17.379 55.854 1.00 43.88 88 THR A C 1
ATOM 655 O O . THR A 1 88 ? -16.912 16.205 55.529 1.00 43.88 88 THR A O 1
ATOM 658 N N . ASN A 1 89 ? -18.094 18.122 55.491 1.00 49.12 89 ASN A N 1
ATOM 659 C CA . ASN A 1 89 ? -18.937 17.894 54.335 1.00 49.12 89 ASN A CA 1
ATOM 660 C C . ASN A 1 89 ? -18.012 17.916 53.099 1.00 49.12 89 ASN A C 1
ATOM 662 O O . ASN A 1 89 ? -17.820 18.958 52.480 1.00 49.12 89 ASN A O 1
ATOM 666 N N . LEU A 1 90 ? -17.312 16.810 52.828 1.00 53.69 90 LEU A N 1
ATOM 667 C CA . LEU A 1 90 ? -16.538 16.638 51.604 1.00 53.69 90 LEU A CA 1
ATOM 668 C C . LEU A 1 90 ? -17.536 16.214 50.532 1.00 53.69 90 LEU A C 1
ATOM 670 O O . LEU A 1 90 ? -17.727 15.034 50.245 1.00 53.69 90 LEU A O 1
ATOM 674 N N . GLU A 1 91 ? -18.242 17.220 50.031 1.00 51.78 91 GLU A N 1
ATOM 675 C CA . GLU A 1 91 ? -18.974 17.204 48.777 1.00 51.78 91 GLU A CA 1
ATOM 676 C C . GLU A 1 91 ? -18.151 16.415 47.751 1.00 51.78 91 GLU A C 1
ATOM 678 O O . GLU A 1 91 ? -17.067 16.830 47.338 1.00 51.78 91 GLU A O 1
ATOM 683 N N . LYS A 1 92 ? -18.628 15.216 47.405 1.00 51.09 92 LYS A N 1
ATOM 684 C CA . LYS A 1 92 ? -18.125 14.454 46.268 1.00 51.09 92 LYS A CA 1
ATOM 685 C C . LYS A 1 92 ? -18.353 15.348 45.056 1.00 51.09 92 LYS A C 1
ATOM 687 O O . LYS A 1 92 ? -19.480 15.450 44.587 1.00 51.09 92 LYS A O 1
ATOM 692 N N . ALA A 1 93 ? -17.313 16.064 44.630 1.00 54.47 93 ALA A N 1
ATOM 693 C CA . ALA A 1 93 ? -17.383 16.950 43.483 1.00 54.47 93 ALA A CA 1
ATOM 694 C C . ALA A 1 93 ? -17.830 16.110 42.272 1.00 54.47 93 ALA A C 1
ATOM 696 O O . ALA A 1 93 ? -17.092 15.203 41.879 1.00 54.47 93 ALA A O 1
ATOM 697 N N . PRO A 1 94 ? -19.002 16.377 41.669 1.00 52.59 94 PRO A N 1
ATOM 698 C CA . PRO A 1 94 ? -19.511 15.615 40.525 1.00 52.59 94 PRO A CA 1
ATOM 699 C C . PRO A 1 94 ? -18.677 15.786 39.237 1.00 52.59 94 PRO A C 1
ATOM 701 O O . PRO A 1 94 ? -19.099 15.352 38.177 1.00 52.59 94 PRO A O 1
ATOM 704 N N . GLY A 1 95 ? -17.488 16.393 39.304 1.00 54.84 95 GLY A N 1
ATOM 705 C CA . GLY A 1 95 ? -16.646 16.679 38.141 1.00 54.84 95 GLY A CA 1
ATOM 706 C C . GLY A 1 95 ? -15.674 15.571 37.726 1.00 54.84 95 GLY A C 1
ATOM 707 O O . GLY A 1 95 ? -15.012 15.735 36.714 1.00 54.84 95 GLY A O 1
ATOM 708 N N . THR A 1 96 ? -15.547 14.469 38.476 1.00 57.41 96 THR A N 1
ATOM 709 C CA . THR A 1 96 ? -14.556 13.411 38.160 1.00 57.41 96 THR A CA 1
ATOM 710 C C . THR A 1 96 ? -15.075 12.334 37.206 1.00 57.41 96 THR A C 1
ATOM 712 O O . THR A 1 96 ? -14.283 11.767 36.463 1.00 57.41 96 THR A O 1
ATOM 715 N N . GLU A 1 97 ? -16.384 12.071 37.174 1.00 66.81 97 GLU A N 1
ATOM 716 C CA . GLU A 1 97 ? -16.966 11.066 36.267 1.00 66.81 97 GLU A CA 1
ATOM 717 C C . GLU A 1 97 ? -17.135 11.612 34.834 1.00 66.81 97 GLU A C 1
ATOM 719 O O . GLU A 1 97 ? -16.865 10.893 33.876 1.00 66.81 97 GLU A O 1
ATOM 724 N N . GLU A 1 98 ? -17.476 12.900 34.672 1.00 70.50 98 GLU A N 1
ATOM 725 C CA . GLU A 1 98 ? -17.554 13.548 33.348 1.00 70.50 98 GLU A CA 1
ATOM 726 C C . GLU A 1 98 ? -16.185 13.659 32.658 1.00 70.50 98 GLU A C 1
ATOM 728 O O . GLU A 1 98 ? -16.098 13.538 31.436 1.00 70.50 98 GLU A O 1
ATOM 733 N N . GLU A 1 99 ? -15.108 13.888 33.419 1.00 73.69 99 GLU A N 1
ATOM 734 C CA . GLU A 1 99 ? -13.758 13.996 32.852 1.00 73.69 99 GLU A CA 1
ATOM 735 C C . GLU A 1 99 ? -13.265 12.639 32.327 1.00 73.69 99 GLU A C 1
ATOM 737 O O . GLU A 1 99 ? -12.694 12.571 31.240 1.00 73.69 99 GLU A O 1
ATOM 742 N N . GLU A 1 100 ? -13.563 11.549 33.043 1.00 73.69 100 GLU A N 1
ATOM 743 C CA . GLU A 1 100 ? -13.189 10.188 32.640 1.00 73.69 100 GLU A CA 1
ATOM 744 C C . GLU A 1 100 ? -14.011 9.686 31.437 1.00 73.69 100 GLU A C 1
ATOM 746 O O . GLU A 1 100 ? -13.486 8.984 30.572 1.00 73.69 100 GLU A O 1
ATOM 751 N N . GLU A 1 101 ? -15.296 10.053 31.344 1.00 76.25 101 GLU A N 1
ATOM 752 C CA . GLU A 1 101 ? -16.130 9.738 30.175 1.00 76.25 101 GLU A CA 1
ATOM 753 C C . GLU A 1 101 ? -15.664 10.506 28.932 1.00 76.25 101 GLU A C 1
ATOM 755 O O . GLU A 1 101 ? -15.633 9.956 27.829 1.00 76.25 101 GLU A O 1
ATOM 760 N N . LYS A 1 102 ? -15.235 11.761 29.108 1.00 79.94 102 LYS A N 1
ATOM 761 C CA . LYS A 1 102 ? -14.676 12.561 28.020 1.00 79.94 102 LYS A CA 1
ATOM 762 C C . LYS A 1 102 ? -13.336 12.007 27.526 1.00 79.94 102 LYS A C 1
ATOM 764 O O . LYS A 1 102 ? -13.151 11.926 26.317 1.00 79.94 102 LYS A O 1
ATOM 769 N N . GLU A 1 103 ? -12.445 11.593 28.429 1.00 75.38 103 GLU A N 1
ATOM 770 C CA . GLU A 1 103 ? -11.144 11.005 28.066 1.00 75.38 103 GLU A CA 1
ATOM 771 C C . GLU A 1 103 ? -11.334 9.683 27.297 1.00 75.38 103 GLU A C 1
ATOM 773 O O . GLU A 1 103 ? -10.718 9.489 26.253 1.00 75.38 103 GLU A O 1
ATOM 778 N N . LYS A 1 104 ? -12.274 8.822 27.726 1.00 84.44 104 LYS A N 1
ATOM 779 C CA . LYS A 1 104 ? -12.623 7.587 26.991 1.00 84.44 104 LYS A CA 1
ATOM 780 C C . LYS A 1 104 ? -13.199 7.860 25.607 1.00 84.44 104 LYS A C 1
ATOM 782 O O . LYS A 1 104 ? -12.898 7.130 24.672 1.00 84.44 104 LYS A O 1
ATOM 787 N N . LYS A 1 105 ? -14.028 8.896 25.475 1.00 88.62 105 LYS A N 1
ATOM 788 C CA . LYS A 1 105 ? -14.610 9.270 24.185 1.00 88.62 105 LYS A CA 1
ATOM 789 C C . LYS A 1 105 ? -13.560 9.825 23.220 1.00 88.62 105 LYS A C 1
ATOM 791 O O . LYS A 1 105 ? -13.635 9.531 22.034 1.00 88.62 105 LYS A O 1
ATOM 796 N N . GLU A 1 106 ? -12.602 10.610 23.716 1.00 85.44 106 GLU A N 1
ATOM 797 C CA . GLU A 1 106 ? -11.474 11.091 22.905 1.00 85.44 106 GLU A CA 1
ATOM 798 C C . GLU A 1 106 ? -10.568 9.925 22.463 1.00 85.44 106 GLU A C 1
ATOM 800 O O . GLU A 1 106 ? -10.159 9.893 21.307 1.00 85.44 106 GLU A O 1
ATOM 805 N N . GLU A 1 107 ? -10.322 8.934 23.331 1.00 84.88 107 GLU A N 1
ATOM 806 C CA . GLU A 1 107 ? -9.546 7.729 22.984 1.00 84.88 107 GLU A CA 1
ATOM 807 C C . GLU A 1 107 ? -10.262 6.856 21.932 1.00 84.88 107 GLU A C 1
ATOM 809 O O . GLU A 1 107 ? -9.627 6.385 20.991 1.00 84.88 107 GLU A O 1
ATOM 814 N N . GLU A 1 108 ? -11.587 6.689 22.037 1.00 88.19 108 GLU A N 1
ATOM 815 C CA . GLU A 1 108 ? -12.393 5.947 21.050 1.00 88.19 108 GLU A CA 1
ATOM 816 C C . GLU A 1 108 ? -12.431 6.658 19.681 1.00 88.19 108 GLU A C 1
ATOM 818 O O . GLU A 1 108 ? -12.351 6.002 18.643 1.00 88.19 108 GLU A O 1
ATOM 823 N N . GLU A 1 109 ? -12.492 7.996 19.662 1.00 89.75 109 GLU A N 1
ATOM 824 C CA . GLU A 1 109 ? -12.452 8.795 18.426 1.00 89.75 109 GLU A CA 1
ATOM 825 C C . GLU A 1 109 ? -11.070 8.730 17.743 1.00 89.75 109 GLU A C 1
ATOM 827 O O . GLU A 1 109 ? -10.992 8.633 16.516 1.00 89.75 109 GLU A O 1
ATOM 832 N N . GLU A 1 110 ? -9.976 8.718 18.517 1.00 88.06 110 GLU A N 1
ATOM 833 C CA . GLU A 1 110 ? -8.614 8.563 17.984 1.00 88.06 110 GLU A CA 1
ATOM 834 C C . GLU A 1 110 ? -8.384 7.152 17.401 1.00 88.06 110 GLU A C 1
ATOM 836 O O . GLU A 1 110 ? -7.786 7.017 16.329 1.00 88.06 110 GLU A O 1
ATOM 841 N N . GLU A 1 111 ? -8.910 6.100 18.044 1.00 87.94 111 GLU A N 1
ATOM 842 C CA . GLU A 1 111 ? -8.827 4.722 17.534 1.00 87.94 111 GLU A CA 1
ATOM 843 C C . GLU A 1 111 ? -9.623 4.545 16.222 1.00 87.94 111 GLU A C 1
ATOM 845 O O . GLU A 1 111 ? -9.139 3.900 15.284 1.00 87.94 111 GLU A O 1
ATOM 850 N N . GLU A 1 112 ? -10.801 5.175 16.103 1.00 88.25 112 GLU A N 1
ATOM 851 C CA . GLU A 1 112 ? -11.608 5.152 14.873 1.00 88.25 112 GLU A CA 1
ATOM 852 C C . GLU A 1 112 ? -10.905 5.893 13.711 1.00 88.25 112 GLU A C 1
ATOM 854 O O . GLU A 1 112 ? -10.866 5.382 12.584 1.00 88.25 112 GLU A O 1
ATOM 859 N N . GLU A 1 113 ? -10.265 7.046 13.969 1.00 89.62 113 GLU A N 1
ATOM 860 C CA . GLU A 1 113 ? -9.459 7.754 12.957 1.00 89.62 113 GLU A CA 1
ATOM 861 C C . GLU A 1 113 ? -8.253 6.923 12.474 1.00 89.62 113 GLU A C 1
ATOM 863 O O . GLU A 1 113 ? -7.963 6.890 11.266 1.00 89.62 113 GLU A O 1
ATOM 868 N N . GLU A 1 114 ? -7.549 6.225 13.375 1.00 88.19 114 GLU A N 1
ATOM 869 C CA . GLU A 1 114 ? -6.430 5.354 12.992 1.00 88.19 114 GLU A CA 1
ATOM 870 C C . GLU A 1 114 ? -6.888 4.178 12.109 1.00 88.19 114 GLU A C 1
ATOM 872 O O . GLU A 1 114 ? -6.229 3.864 11.101 1.00 88.19 114 GLU A O 1
ATOM 877 N N . GLU A 1 115 ? -8.029 3.552 12.429 1.00 90.50 115 GLU A N 1
ATOM 878 C CA . GLU A 1 115 ? -8.585 2.448 11.639 1.00 90.50 115 GLU A CA 1
ATOM 879 C C . GLU A 1 115 ? -8.998 2.917 10.229 1.00 90.50 115 GLU A C 1
ATOM 881 O O . GLU A 1 115 ? -8.665 2.263 9.224 1.00 90.50 115 GLU A O 1
ATOM 886 N N . GLU A 1 116 ? -9.635 4.090 10.112 1.00 91.31 116 GLU A N 1
ATOM 887 C CA . GLU A 1 116 ? -9.970 4.688 8.814 1.00 91.31 116 GLU A CA 1
ATOM 888 C C . GLU A 1 116 ? -8.715 4.980 7.969 1.00 91.31 116 GLU A C 1
ATOM 890 O O . GLU A 1 116 ? -8.673 4.673 6.761 1.00 91.31 116 GLU A O 1
ATOM 895 N N . GLU A 1 117 ? -7.655 5.524 8.580 1.00 92.81 117 GLU A N 1
ATOM 896 C CA . GLU A 1 117 ? -6.408 5.826 7.873 1.00 92.81 117 GLU A CA 1
ATOM 897 C C . GLU A 1 117 ? -5.713 4.540 7.381 1.00 92.81 117 GLU A C 1
ATOM 899 O O . GLU A 1 117 ? -5.172 4.488 6.258 1.00 92.81 117 GLU A O 1
ATOM 904 N N . GLU A 1 118 ? -5.734 3.465 8.180 1.00 93.12 118 GLU A N 1
ATOM 905 C CA . GLU A 1 118 ? -5.194 2.168 7.776 1.00 93.12 118 GLU A CA 1
ATOM 906 C C . GLU A 1 118 ? -5.988 1.563 6.605 1.00 93.12 118 GLU A C 1
ATOM 908 O O . GLU A 1 118 ? -5.389 1.111 5.607 1.00 93.12 118 GLU A O 1
ATOM 913 N N . GLU A 1 119 ? -7.321 1.626 6.649 1.00 93.44 119 GLU A N 1
ATOM 914 C CA . GLU A 1 119 ? -8.183 1.128 5.578 1.00 93.44 119 GLU A CA 1
ATOM 915 C C . GLU A 1 119 ? -7.945 1.902 4.263 1.00 93.44 119 GLU A C 1
ATOM 917 O O . GLU A 1 119 ? -7.836 1.307 3.172 1.00 93.44 119 GLU A O 1
ATOM 922 N N . GLU A 1 120 ? -7.763 3.228 4.327 1.00 96.00 120 GLU A N 1
ATOM 923 C CA . GLU A 1 120 ? -7.442 4.051 3.156 1.00 96.00 120 GLU A CA 1
ATOM 924 C C . GLU A 1 120 ? -6.066 3.686 2.566 1.00 96.00 120 GLU A C 1
ATOM 926 O O . GLU A 1 120 ? -5.912 3.485 1.342 1.00 96.00 120 GLU A O 1
ATOM 931 N N . LYS A 1 121 ? -5.050 3.514 3.428 1.00 93.94 121 LYS A N 1
ATOM 932 C CA . LYS A 1 121 ? -3.707 3.050 3.039 1.00 93.94 121 LYS A CA 1
ATOM 933 C C . LYS A 1 121 ? -3.784 1.684 2.351 1.00 93.94 121 LYS A C 1
ATOM 935 O O . LYS A 1 121 ? -3.129 1.475 1.311 1.00 93.94 121 LYS A O 1
ATOM 940 N N . GLU A 1 122 ? -4.596 0.756 2.853 1.00 95.81 122 GLU A N 1
ATOM 941 C CA . GLU A 1 122 ? -4.775 -0.575 2.272 1.00 95.81 122 GLU A CA 1
ATOM 942 C C . GLU A 1 122 ? -5.480 -0.518 0.900 1.00 95.81 122 GLU A C 1
ATOM 944 O O . GLU A 1 122 ? -4.988 -1.086 -0.095 1.00 95.81 122 GLU A O 1
ATOM 949 N N . LYS A 1 123 ? -6.565 0.264 0.783 1.00 96.38 123 LYS A N 1
ATOM 950 C CA . LYS A 1 123 ? -7.279 0.544 -0.481 1.00 96.38 123 LYS A CA 1
ATOM 951 C C . LYS A 1 123 ? -6.328 1.136 -1.531 1.00 96.38 123 LYS A C 1
ATOM 953 O O . LYS A 1 123 ? -6.289 0.680 -2.691 1.00 96.38 123 LYS A O 1
ATOM 958 N N . LYS A 1 124 ? -5.468 2.086 -1.145 1.00 96.12 124 LYS A N 1
ATOM 959 C CA . LYS A 1 124 ? -4.451 2.716 -2.012 1.00 96.12 124 LYS A CA 1
ATOM 960 C C . LYS A 1 124 ? -3.386 1.714 -2.472 1.00 96.12 124 LYS A C 1
ATOM 962 O O . LYS A 1 124 ? -3.072 1.653 -3.675 1.00 96.12 124 LYS A O 1
ATOM 967 N N . LYS A 1 125 ? -2.882 0.854 -1.573 1.00 95.19 125 LYS A N 1
ATOM 968 C CA . LYS A 1 125 ? -1.957 -0.255 -1.897 1.00 95.19 125 LYS A CA 1
ATOM 969 C C . LYS A 1 125 ? -2.596 -1.239 -2.894 1.00 95.19 125 LYS A C 1
ATOM 971 O O . LYS A 1 125 ? -1.989 -1.537 -3.939 1.00 95.19 125 LYS A O 1
ATOM 976 N N . LYS A 1 126 ? -3.844 -1.674 -2.662 1.00 96.62 126 LYS A N 1
ATOM 977 C CA . LYS A 1 126 ? -4.625 -2.552 -3.564 1.00 96.62 126 LYS A CA 1
ATOM 978 C C . LYS A 1 126 ? -4.792 -1.924 -4.960 1.00 96.62 126 LYS A C 1
ATOM 980 O O . LYS A 1 126 ? -4.493 -2.570 -5.980 1.00 96.62 126 LYS A O 1
ATOM 985 N N . LYS A 1 127 ? -5.157 -0.636 -5.045 1.00 97.25 127 LYS A N 1
ATOM 986 C CA . LYS A 1 127 ? -5.299 0.123 -6.310 1.00 97.25 127 LYS A CA 1
ATOM 987 C C . LYS A 1 127 ? -3.976 0.202 -7.086 1.00 97.25 127 LYS A C 1
ATOM 989 O O . LYS A 1 127 ? -3.946 -0.080 -8.295 1.00 97.25 127 LYS A O 1
ATOM 994 N N . LYS A 1 128 ? -2.855 0.487 -6.407 1.00 96.62 128 LYS A N 1
ATOM 995 C CA . LYS A 1 128 ? -1.500 0.529 -7.002 1.00 96.62 128 LYS A CA 1
ATOM 996 C C . LYS A 1 128 ? -1.080 -0.840 -7.558 1.00 96.62 128 LYS A C 1
ATOM 998 O O . LYS A 1 128 ? -0.625 -0.924 -8.709 1.00 96.62 128 LYS A O 1
ATOM 1003 N N . LYS A 1 129 ? -1.316 -1.931 -6.813 1.00 96.69 129 LYS A N 1
ATOM 1004 C CA . LYS A 1 129 ? -1.050 -3.321 -7.246 1.00 96.69 129 LYS A CA 1
ATOM 1005 C C . LYS A 1 129 ? -1.862 -3.689 -8.498 1.00 96.69 129 LYS A C 1
ATOM 1007 O O . LYS A 1 129 ? -1.293 -4.185 -9.481 1.00 96.69 129 LYS A O 1
ATOM 1012 N N . LYS A 1 130 ? -3.161 -3.353 -8.535 1.00 97.75 130 LYS A N 1
ATOM 1013 C CA . LYS A 1 130 ? -4.053 -3.568 -9.698 1.00 97.75 130 LYS A CA 1
ATOM 1014 C C . LYS A 1 130 ? -3.570 -2.799 -10.938 1.00 97.75 130 LYS A C 1
ATOM 1016 O O . LYS A 1 130 ? -3.489 -3.383 -12.027 1.00 97.75 130 LYS A O 1
ATOM 1021 N N . LYS A 1 131 ? -3.158 -1.530 -10.790 1.00 97.75 131 LYS A N 1
ATOM 1022 C CA . LYS A 1 131 ? -2.591 -0.700 -11.880 1.00 97.75 131 LYS A CA 1
ATOM 1023 C C . LYS A 1 131 ? -1.289 -1.299 -12.435 1.00 97.75 131 LYS A C 1
ATOM 1025 O O . LYS A 1 131 ? -1.152 -1.436 -13.657 1.00 97.75 131 LYS A O 1
ATOM 1030 N N . LYS A 1 132 ? -0.371 -1.753 -11.568 1.00 97.12 132 LYS A N 1
ATOM 1031 C CA . LYS A 1 132 ? 0.892 -2.419 -11.962 1.00 97.12 132 LYS A CA 1
ATOM 1032 C C . LYS A 1 132 ? 0.632 -3.723 -12.734 1.00 97.12 132 LYS A C 1
ATOM 1034 O O . LYS A 1 132 ? 1.214 -3.923 -13.806 1.00 97.12 132 LYS A O 1
ATOM 1039 N N . LYS A 1 133 ? -0.305 -4.568 -12.270 1.00 97.69 133 LYS A N 1
ATOM 1040 C CA . LYS A 1 133 ? -0.714 -5.818 -12.952 1.00 97.69 133 LYS A CA 1
ATOM 1041 C C . LYS A 1 133 ? -1.308 -5.543 -14.342 1.00 97.69 133 LYS A C 1
ATOM 1043 O O . LYS A 1 133 ? -0.884 -6.167 -15.320 1.00 97.69 133 LYS A O 1
ATOM 1048 N N . LYS A 1 134 ? -2.208 -4.553 -14.470 1.00 98.12 134 LYS A N 1
ATOM 1049 C CA . LYS A 1 134 ? -2.772 -4.113 -15.766 1.00 98.12 134 LYS A CA 1
ATOM 1050 C C . LYS A 1 134 ? -1.678 -3.617 -16.732 1.00 98.12 134 LYS A C 1
ATOM 1052 O O . LYS A 1 134 ? -1.642 -4.059 -17.885 1.00 98.12 134 LYS A O 1
ATOM 1057 N N . LYS A 1 135 ? -0.732 -2.782 -16.269 1.00 97.94 135 LYS A N 1
ATOM 1058 C CA . LYS A 1 135 ? 0.407 -2.285 -17.079 1.00 97.94 135 LYS A CA 1
ATOM 1059 C C . LYS A 1 135 ? 1.303 -3.435 -17.571 1.00 97.94 135 LYS A C 1
ATOM 1061 O O . LYS A 1 135 ? 1.618 -3.491 -18.764 1.00 97.94 135 LYS A O 1
ATOM 1066 N N . LYS A 1 136 ? 1.640 -4.403 -16.703 1.00 97.75 136 LYS A N 1
ATOM 1067 C CA . LYS A 1 136 ? 2.426 -5.607 -17.058 1.00 97.75 136 LYS A CA 1
ATOM 1068 C C . LYS A 1 136 ? 1.707 -6.466 -18.112 1.00 97.75 136 LYS A C 1
ATOM 1070 O O . LYS A 1 136 ? 2.324 -6.831 -19.117 1.00 97.75 136 LYS A O 1
ATOM 1075 N N . LYS A 1 137 ? 0.395 -6.711 -17.958 1.00 98.19 137 LYS A N 1
ATOM 1076 C CA . LYS A 1 137 ? -0.432 -7.455 -18.938 1.00 98.19 137 LYS A CA 1
ATOM 1077 C C . LYS A 1 137 ? -0.474 -6.750 -20.304 1.00 98.19 137 LYS A C 1
ATOM 1079 O O . LYS A 1 137 ? -0.239 -7.398 -21.327 1.00 98.19 137 LYS A O 1
ATOM 1084 N N . LYS A 1 138 ? -0.670 -5.422 -20.338 1.00 98.19 138 LYS A N 1
ATOM 1085 C CA . LYS A 1 138 ? -0.656 -4.612 -21.579 1.00 98.19 138 LYS A CA 1
ATOM 1086 C C . LYS A 1 138 ? 0.707 -4.670 -22.285 1.00 98.19 138 LYS A C 1
ATOM 1088 O O . LYS A 1 138 ? 0.750 -4.897 -23.496 1.00 98.19 138 LYS A O 1
ATOM 1093 N N . ARG A 1 139 ? 1.821 -4.552 -21.545 1.00 97.62 139 ARG A N 1
ATOM 1094 C CA . ARG A 1 139 ? 3.193 -4.676 -22.089 1.00 97.62 139 ARG A CA 1
ATOM 1095 C C . ARG A 1 139 ? 3.447 -6.066 -22.687 1.00 97.62 139 ARG A C 1
ATOM 1097 O O . ARG A 1 139 ? 3.957 -6.153 -23.803 1.00 97.62 139 ARG A O 1
ATOM 1104 N N . ARG A 1 140 ? 3.030 -7.144 -22.005 1.00 97.88 140 ARG A N 1
ATOM 1105 C CA . ARG A 1 140 ? 3.152 -8.531 -22.508 1.00 97.88 140 ARG A CA 1
ATOM 1106 C C . ARG A 1 140 ? 2.343 -8.744 -23.794 1.00 97.88 140 ARG A C 1
ATOM 1108 O O . ARG A 1 140 ? 2.873 -9.310 -24.747 1.00 97.88 140 ARG A O 1
ATOM 1115 N N . ARG A 1 141 ? 1.103 -8.235 -23.867 1.00 98.25 141 ARG A N 1
ATOM 1116 C CA . ARG A 1 141 ? 0.259 -8.309 -25.081 1.00 98.25 141 ARG A CA 1
ATOM 1117 C C . ARG A 1 141 ? 0.885 -7.557 -26.260 1.00 98.25 141 ARG A C 1
ATOM 1119 O O . ARG A 1 141 ? 0.927 -8.098 -27.361 1.00 98.25 141 ARG A O 1
ATOM 1126 N N . ARG A 1 142 ? 1.429 -6.351 -26.033 1.00 98.12 142 ARG A N 1
ATOM 1127 C CA . ARG A 1 142 ? 2.149 -5.576 -27.064 1.00 98.12 142 ARG A CA 1
ATOM 1128 C C . ARG A 1 142 ? 3.388 -6.315 -27.582 1.00 98.12 142 ARG A C 1
ATOM 1130 O O . ARG A 1 142 ? 3.560 -6.409 -28.792 1.00 98.12 142 ARG A O 1
ATOM 1137 N N . ARG A 1 143 ? 4.204 -6.899 -26.694 1.00 98.12 143 ARG A N 1
ATOM 1138 C CA . ARG A 1 143 ? 5.375 -7.713 -27.083 1.00 98.12 143 ARG A CA 1
ATOM 1139 C C . ARG A 1 143 ? 4.981 -8.932 -27.925 1.00 98.12 143 ARG A C 1
ATOM 1141 O O . ARG A 1 143 ? 5.588 -9.158 -28.964 1.00 98.12 143 ARG A O 1
ATOM 1148 N N . ARG A 1 144 ? 3.930 -9.666 -27.533 1.00 98.31 144 ARG A N 1
ATOM 1149 C CA . ARG A 1 144 ? 3.403 -10.803 -28.316 1.00 98.31 144 ARG A CA 1
ATOM 1150 C C . ARG A 1 144 ? 2.927 -10.380 -29.710 1.00 98.31 144 ARG A C 1
ATOM 1152 O O . ARG A 1 144 ? 3.264 -11.044 -30.680 1.00 98.31 144 ARG A O 1
ATOM 1159 N N . ARG A 1 145 ? 2.205 -9.256 -29.824 1.00 98.31 145 ARG A N 1
ATOM 1160 C CA . ARG A 1 145 ? 1.778 -8.706 -31.126 1.00 98.31 145 ARG A CA 1
ATOM 1161 C C . ARG A 1 145 ? 2.968 -8.329 -32.014 1.00 98.31 145 ARG A C 1
ATOM 1163 O O . ARG A 1 145 ? 2.946 -8.653 -33.192 1.00 98.31 145 ARG A O 1
ATOM 1170 N N . ARG A 1 146 ? 4.011 -7.701 -31.455 1.00 98.31 146 ARG A N 1
ATOM 1171 C CA . ARG A 1 146 ? 5.241 -7.374 -32.202 1.00 98.31 146 ARG A CA 1
ATOM 1172 C C . ARG A 1 146 ? 5.958 -8.629 -32.709 1.00 98.31 146 ARG A C 1
ATOM 1174 O O . ARG A 1 146 ? 6.333 -8.655 -33.868 1.00 98.31 146 ARG A O 1
ATOM 1181 N N . ARG A 1 147 ? 6.080 -9.673 -31.879 1.00 98.25 147 ARG A N 1
ATOM 1182 C CA . ARG A 1 147 ? 6.674 -10.959 -32.294 1.00 98.25 147 ARG A CA 1
ATOM 1183 C C . ARG A 1 147 ? 5.891 -11.624 -33.429 1.00 98.25 147 ARG A C 1
ATOM 1185 O O . ARG A 1 147 ? 6.500 -12.057 -34.388 1.00 98.25 147 ARG A O 1
ATOM 1192 N N . ARG A 1 148 ? 4.553 -11.639 -33.355 1.00 98.25 148 ARG A N 1
ATOM 1193 C CA . ARG A 1 148 ? 3.704 -12.171 -34.439 1.00 98.25 148 ARG A CA 1
ATOM 1194 C C . ARG A 1 148 ? 3.858 -11.393 -35.749 1.00 98.25 148 ARG A C 1
ATOM 1196 O O . ARG A 1 148 ? 3.871 -12.003 -36.800 1.00 98.25 148 ARG A O 1
ATOM 1203 N N . ARG A 1 149 ? 3.983 -10.061 -35.683 1.00 98.00 149 ARG A N 1
ATOM 1204 C CA . ARG A 1 149 ? 4.220 -9.229 -36.876 1.00 98.00 149 ARG A CA 1
ATOM 1205 C C . ARG A 1 149 ? 5.595 -9.464 -37.502 1.00 98.00 149 ARG A C 1
ATOM 1207 O O . ARG A 1 149 ? 5.688 -9.393 -38.712 1.00 98.00 149 ARG A O 1
ATOM 1214 N N . ARG A 1 150 ? 6.633 -9.715 -36.694 1.00 97.94 150 ARG A N 1
ATOM 1215 C CA . ARG A 1 150 ? 7.969 -10.066 -37.207 1.00 97.94 150 ARG A CA 1
ATOM 1216 C C . ARG A 1 150 ? 7.948 -11.407 -37.934 1.00 97.94 150 ARG A C 1
ATOM 1218 O O . ARG A 1 150 ? 8.312 -11.432 -39.091 1.00 97.94 150 ARG A O 1
ATOM 1225 N N . ARG A 1 151 ? 7.368 -12.438 -37.309 1.00 97.69 151 ARG A N 1
ATOM 1226 C CA . ARG A 1 151 ? 7.209 -13.760 -37.936 1.00 97.69 151 ARG A CA 1
ATOM 1227 C C . ARG A 1 151 ? 6.480 -13.711 -39.277 1.00 97.69 151 ARG A C 1
ATOM 1229 O O . ARG A 1 151 ? 6.934 -14.336 -40.207 1.00 97.69 151 ARG A O 1
ATOM 1236 N N . ARG A 1 152 ? 5.406 -12.919 -39.397 1.00 97.19 152 ARG A N 1
ATOM 1237 C CA . ARG A 1 152 ? 4.703 -12.754 -40.683 1.00 97.19 152 ARG A CA 1
ATOM 1238 C C . ARG A 1 152 ? 5.567 -12.119 -41.773 1.00 97.19 152 ARG A C 1
ATOM 1240 O O . ARG A 1 152 ? 5.448 -12.510 -42.916 1.00 97.19 152 ARG A O 1
ATOM 1247 N N . ARG A 1 153 ? 6.421 -11.154 -41.417 1.00 96.38 153 ARG A N 1
ATOM 1248 C CA . ARG A 1 153 ? 7.354 -10.539 -42.374 1.00 96.38 153 ARG A CA 1
ATOM 1249 C C . ARG A 1 153 ? 8.455 -11.510 -42.784 1.00 96.38 153 ARG A C 1
ATOM 1251 O O . ARG A 1 153 ? 8.773 -11.575 -43.952 1.00 96.38 153 ARG A O 1
ATOM 1258 N N . GLU A 1 154 ? 8.991 -12.261 -41.823 1.00 96.56 154 GLU A N 1
ATOM 1259 C CA . GLU A 1 154 ? 9.970 -13.326 -42.079 1.00 96.56 154 GLU A CA 1
ATOM 1260 C C . GLU A 1 154 ? 9.358 -14.427 -42.964 1.00 96.56 154 GLU A C 1
ATOM 1262 O O . GLU A 1 154 ? 10.009 -14.887 -43.888 1.00 96.56 154 GLU A O 1
ATOM 1267 N N . GLU A 1 155 ? 8.094 -14.804 -42.730 1.00 96.25 155 GLU A N 1
ATOM 1268 C CA . GLU A 1 155 ? 7.344 -15.740 -43.577 1.00 96.25 155 GLU A CA 1
ATOM 1269 C C . GLU A 1 155 ? 7.152 -15.180 -44.996 1.00 96.25 155 GLU A C 1
ATOM 1271 O O . GLU A 1 155 ? 7.486 -15.879 -45.945 1.00 96.25 155 GLU A O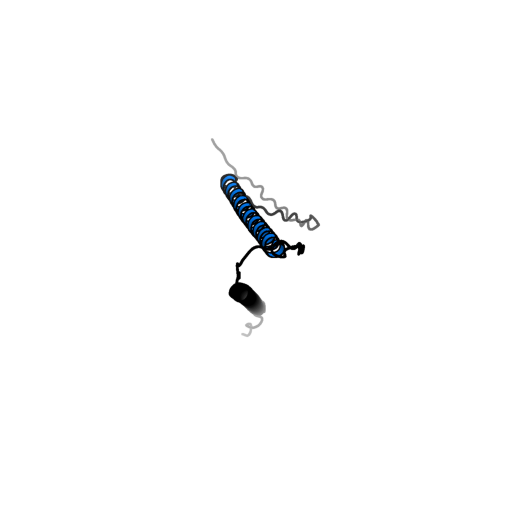 1
ATOM 1276 N N . GLU A 1 156 ? 6.693 -13.928 -45.146 1.00 94.88 156 GLU A N 1
ATOM 1277 C CA . GLU A 1 156 ? 6.526 -13.242 -46.444 1.00 94.88 156 GLU A CA 1
ATOM 1278 C C . GLU A 1 156 ? 7.849 -13.104 -47.221 1.00 94.88 156 GLU A C 1
ATOM 1280 O O . GLU A 1 156 ? 7.861 -13.295 -48.431 1.00 94.88 156 GLU A O 1
ATOM 1285 N N . GLU A 1 157 ? 8.961 -12.816 -46.540 1.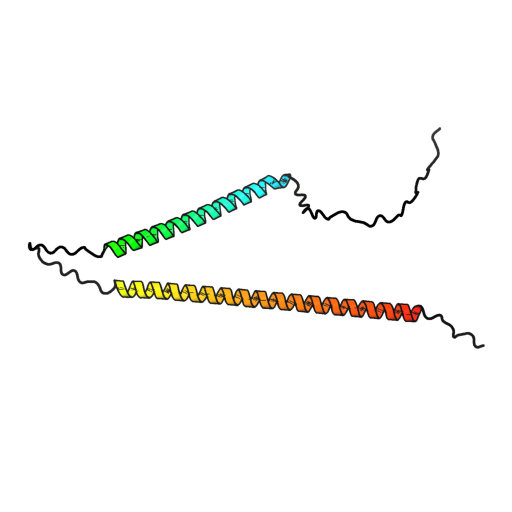00 94.81 157 GLU A N 1
ATOM 1286 C CA . GLU A 1 157 ? 10.301 -12.706 -47.138 1.00 94.81 157 GLU A CA 1
ATOM 1287 C C . GLU A 1 157 ? 10.902 -14.077 -47.480 1.00 94.81 157 GLU A C 1
ATOM 1289 O O . GLU A 1 157 ? 11.667 -14.206 -48.431 1.00 94.81 157 GLU A O 1
ATOM 1294 N N . SER A 1 158 ? 10.531 -15.120 -46.731 1.00 93.94 158 SER A N 1
ATOM 1295 C CA . SER A 1 158 ? 10.966 -16.494 -46.992 1.00 93.94 158 SER A CA 1
ATOM 1296 C C . SER A 1 158 ? 10.203 -17.184 -48.121 1.00 93.94 158 SER A C 1
ATOM 1298 O O . SER A 1 158 ? 10.618 -18.269 -48.528 1.00 93.94 158 SER A O 1
ATOM 1300 N N . VAL A 1 159 ? 9.099 -16.606 -48.621 1.00 85.94 159 VAL A N 1
ATOM 1301 C CA . VAL A 1 159 ? 8.404 -17.158 -49.789 1.00 85.94 159 VAL A CA 1
ATOM 1302 C C . VAL A 1 159 ? 9.313 -16.942 -51.001 1.00 85.94 159 VAL A C 1
ATOM 1304 O O . VAL A 1 159 ? 9.521 -15.794 -51.398 1.00 85.94 159 VAL A O 1
ATOM 1307 N N . PRO A 1 160 ? 9.879 -18.008 -51.594 1.00 75.81 160 PRO A N 1
ATOM 1308 C CA . PRO A 1 160 ? 10.734 -17.857 -52.759 1.00 75.81 160 PRO A CA 1
ATOM 1309 C C . PRO A 1 160 ? 9.935 -17.171 -53.873 1.00 75.81 160 PRO A C 1
ATOM 1311 O O . PRO A 1 160 ? 8.790 -17.547 -54.134 1.00 75.81 160 PRO A O 1
ATOM 1314 N N . LEU A 1 161 ? 10.531 -16.154 -54.508 1.00 71.50 161 LEU A N 1
ATOM 1315 C CA . LEU A 1 161 ? 9.994 -15.429 -55.667 1.00 71.50 161 LEU A CA 1
ATOM 1316 C C . LEU A 1 161 ? 9.875 -16.377 -56.877 1.00 71.50 161 LEU A C 1
ATOM 1318 O O . LEU A 1 161 ? 10.622 -16.278 -57.842 1.00 71.50 161 LEU A O 1
ATOM 1322 N N . LEU A 1 162 ? 8.948 -17.332 -56.827 1.00 68.31 162 LEU A N 1
ATOM 1323 C CA . LEU A 1 162 ? 8.723 -18.336 -57.872 1.00 68.31 162 LEU A CA 1
ATOM 1324 C C . LEU A 1 162 ? 7.859 -17.813 -59.030 1.00 68.31 162 LEU A C 1
ATOM 1326 O O . LEU A 1 162 ? 7.241 -18.602 -59.734 1.00 68.31 162 LEU A O 1
ATOM 1330 N N . HIS A 1 163 ? 7.763 -16.496 -59.229 1.00 60.56 163 HIS A N 1
ATOM 1331 C CA . HIS A 1 163 ? 6.800 -15.943 -60.182 1.00 60.56 163 HIS A CA 1
ATOM 1332 C C . HIS A 1 163 ? 7.233 -14.617 -60.824 1.00 60.56 163 HIS A C 1
ATOM 1334 O O . HIS A 1 163 ? 6.515 -13.632 -60.742 1.00 60.56 163 HIS A O 1
ATOM 1340 N N . THR A 1 164 ? 8.374 -14.589 -61.516 1.00 65.62 164 THR A N 1
ATOM 1341 C CA . THR A 1 164 ? 8.617 -13.632 -62.621 1.00 65.62 164 THR A CA 1
ATOM 1342 C C . THR A 1 164 ? 9.535 -14.256 -63.679 1.00 65.62 164 THR A C 1
ATOM 1344 O O . THR A 1 164 ? 10.612 -13.744 -63.972 1.00 65.62 164 THR A O 1
ATOM 1347 N N . SER A 1 165 ? 9.136 -15.402 -64.231 1.00 67.00 165 SER A N 1
ATOM 1348 C CA . SER A 1 165 ? 9.719 -15.952 -65.463 1.00 67.00 165 SER A CA 1
ATOM 1349 C C . SER A 1 165 ? 8.580 -16.279 -66.425 1.00 67.00 165 SER A C 1
ATOM 1351 O O . SER A 1 165 ? 8.243 -17.435 -66.650 1.00 67.00 165 SER A O 1
ATOM 1353 N N . LEU A 1 166 ? 7.922 -15.229 -66.906 1.00 71.62 166 LEU A N 1
ATOM 1354 C CA . LEU A 1 166 ? 7.059 -15.262 -68.080 1.00 71.62 166 LEU A CA 1
ATOM 1355 C C . LEU A 1 166 ? 7.465 -14.061 -68.930 1.00 71.62 166 LEU A C 1
ATOM 1357 O O . LEU A 1 166 ? 6.955 -12.970 -68.702 1.00 71.62 166 LEU A O 1
ATOM 1361 N N . GLU A 1 167 ? 8.475 -14.276 -69.774 1.00 62.62 167 GLU A N 1
ATOM 1362 C CA . GLU A 1 167 ? 8.641 -13.789 -71.158 1.00 62.62 167 GLU A CA 1
ATOM 1363 C C . GLU A 1 167 ? 10.047 -14.124 -71.670 1.00 62.62 167 GLU A C 1
ATOM 1365 O O . GLU A 1 167 ? 11.028 -13.899 -70.923 1.00 62.62 167 GLU A O 1
#

Sequence (167 aa):
MSGADPSSAFAGSVENGTFLELFPTSLSTSVDPSSGHLSNVYIYVSIFLSLLAFLLLLLIIALQRLKNIISSSSSYPEYPSDAGSSFTNLEKAPGTEEEEEKEKKEEEEEEEEEEEEEEEKEKKKKKKKKKKKKKKKKRRRRRRRRRRRRRRREEEESVPLLHTSLE

Foldseek 3Di:
DDDDDDDDDPDDDDDDDDDDDDDPPPPPPPDDCVCVVVVVVVVVVVVVVVVVVVVVVVVVVVVVVVVVCVVVVVPDDDDDDDDDDDDDPPPPPPPPVVVVVVVVVVVVVVVVVVVVVVVVVVVVVVVVVVVVVVVVVVVVVVVVVVVVVVVVVVVVVPPPPPDDPDD

pLDDT: mean 74.57, std 21.26, range [32.97, 98.31]

Organism: Microtus ochrogaster (NCBI:txid79684)

Secondary structure (DSSP, 8-state):
--------------------------------GGGHHHHHHHHHHHHHHHHHHHHHHHHHHHHHHHHHHHHHHTS------------------THHHHHHHHHHHHHHHHHHHHHHHHHHHHHHHHHHHHHHHHHHHHHHHHHHHHHHHHHHHHHHHHS--------

InterPro domains:
  IPR031741 Serine-rich and transmembrane domain-containing protein [PF15872] (7-91)
  IPR031741 Serine-rich and transmembrane domain-containing protein [PTHR35660] (1-91)